Protein AF-A0A5K1D2G1-F1 (afdb_monomer)

Nearest PDB structures (foldseek):
  9f9p-assembly1_L  TM=9.887E-01  e=1.830E-02  Trypanosoma cruzi

InterPro domains:
  IPR001353 Proteasome, subunit alpha/beta [PF00227] (2-32)
  IPR029055 Nucleophile aminohydrolases, N-terminal [G3DSA:3.60.20.10] (1-35)
  IPR029055 Nucleophile aminohydrolases, N-terminal [SSF56235] (2-32)

Secondary structure (DSSP, 8-state):
------EEEEETTEEEE--S-HHHHHHHHHHHHH-

Foldseek 3Di:
DPPDDQWDCLDPVDIDGDDDDNVVCVVVSVVVSVD

pLDDT: mean 90.33, std 8.72, range [53.31, 95.88]

Radius of gyration: 9.76 Å; Cα contacts (8 Å, |Δi|>4): 29; chains: 1; bounding box: 28×14×23 Å

Sequence (35 aa):
SQSVKKIIEINPYMLGTMAGGAADCQFWHRNLGIK

Mean predicted aligned error: 3.58 Å

Solvent-accessible surface area (backbone atoms only — not comparable to full-atom values): 2339 Å² total; per-residue (Å²): 138,91,78,78,77,44,67,42,82,43,50,102,89,42,77,43,75,60,77,80,59,70,64,58,44,54,55,52,45,54,56,59,51,76,108

Structure (mmCIF, N/CA/C/O backbone):
data_AF-A0A5K1D2G1-F1
#
_entry.id   AF-A0A5K1D2G1-F1
#
loop_
_atom_site.group_PDB
_atom_site.id
_atom_site.type_symbol
_atom_site.label_atom_id
_atom_site.label_alt_id
_atom_site.label_comp_id
_atom_site.label_asym_id
_atom_site.label_entity_id
_atom_site.label_seq_id
_atom_site.pdbx_PDB_ins_code
_atom_site.Cartn_x
_atom_site.Cartn_y
_atom_site.Cartn_z
_atom_site.occupancy
_atom_site.B_iso_or_equiv
_atom_site.auth_seq_id
_atom_site.auth_comp_id
_atom_site.auth_asym_id
_atom_site.auth_atom_id
_atom_site.pdbx_PDB_model_num
ATOM 1 N N . SER A 1 1 ? 17.868 -0.694 -8.609 1.00 63.38 1 SER A N 1
ATOM 2 C CA . SER A 1 1 ? 17.074 -0.514 -7.380 1.00 63.38 1 SER A CA 1
ATOM 3 C C . SER A 1 1 ? 16.931 -1.865 -6.698 1.00 63.38 1 SER A C 1
ATOM 5 O O . SER A 1 1 ? 16.277 -2.732 -7.259 1.00 63.38 1 SER A O 1
ATOM 7 N N . GLN A 1 2 ? 17.626 -2.101 -5.582 1.00 83.31 2 GLN A N 1
ATOM 8 C CA . GLN A 1 2 ? 17.606 -3.389 -4.856 1.00 83.31 2 GLN A CA 1
ATOM 9 C C . GLN A 1 2 ? 17.073 -3.250 -3.418 1.00 83.31 2 GLN A C 1
ATOM 11 O O . GLN A 1 2 ? 16.992 -4.232 -2.694 1.00 83.31 2 GLN A O 1
ATOM 16 N N . SER A 1 3 ? 16.675 -2.041 -3.015 1.00 83.94 3 SER A N 1
ATOM 17 C CA . SER A 1 3 ? 16.282 -1.694 -1.643 1.00 83.94 3 SER A CA 1
ATOM 18 C C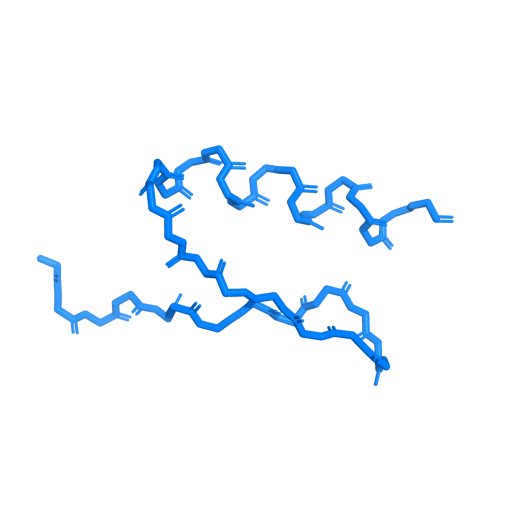 . SER A 1 3 ? 14.826 -1.227 -1.519 1.00 83.94 3 SER A C 1
ATOM 20 O O . SER A 1 3 ? 14.448 -0.624 -0.517 1.00 83.94 3 SER A O 1
ATOM 22 N N . VAL A 1 4 ? 13.983 -1.485 -2.526 1.00 85.19 4 VAL A N 1
ATOM 23 C CA . VAL A 1 4 ? 12.562 -1.112 -2.456 1.00 85.19 4 VAL A CA 1
ATOM 24 C C . VAL A 1 4 ? 11.858 -2.000 -1.439 1.00 85.19 4 VAL A C 1
ATOM 26 O O . VAL A 1 4 ? 11.839 -3.225 -1.579 1.00 85.19 4 VAL A O 1
ATOM 29 N N . LYS A 1 5 ? 11.237 -1.377 -0.435 1.00 88.25 5 LYS A N 1
ATOM 30 C CA . LYS A 1 5 ? 10.360 -2.076 0.503 1.00 88.25 5 LYS A CA 1
ATOM 31 C C . LYS A 1 5 ? 9.101 -2.514 -0.237 1.00 88.25 5 LYS A C 1
ATOM 33 O O . LYS A 1 5 ? 8.322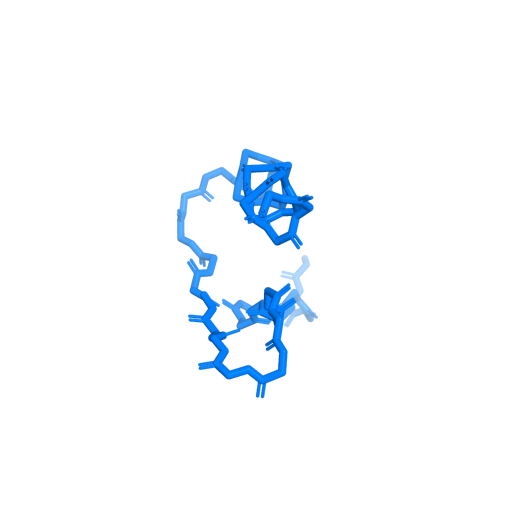 -1.683 -0.694 1.00 88.25 5 LYS A O 1
ATOM 38 N N . LYS A 1 6 ? 8.915 -3.828 -0.364 1.00 91.75 6 LYS A N 1
ATOM 39 C CA . LYS A 1 6 ? 7.716 -4.408 -0.983 1.00 91.75 6 LYS A CA 1
ATOM 40 C C . LYS A 1 6 ? 6.553 -4.582 -0.011 1.00 91.75 6 LYS A C 1
ATOM 42 O O . LYS A 1 6 ? 5.472 -4.936 -0.450 1.00 91.75 6 LYS A O 1
ATOM 47 N N . ILE A 1 7 ? 6.761 -4.336 1.278 1.00 94.00 7 ILE A N 1
ATOM 48 C CA . ILE A 1 7 ? 5.695 -4.310 2.279 1.00 94.00 7 ILE A CA 1
ATOM 49 C C . ILE A 1 7 ? 5.415 -2.849 2.626 1.00 94.00 7 ILE A C 1
ATOM 51 O O . ILE A 1 7 ? 6.349 -2.087 2.885 1.00 94.00 7 ILE A O 1
ATOM 55 N N . ILE A 1 8 ? 4.142 -2.471 2.574 1.00 93.75 8 ILE A N 1
ATOM 56 C CA . ILE A 1 8 ? 3.632 -1.122 2.805 1.00 93.75 8 ILE A CA 1
ATOM 57 C C . ILE A 1 8 ? 2.758 -1.161 4.058 1.00 93.75 8 ILE A C 1
ATOM 59 O O . ILE A 1 8 ? 1.803 -1.929 4.131 1.00 93.75 8 ILE A O 1
ATOM 63 N N . GLU A 1 9 ? 3.063 -0.309 5.027 1.00 94.38 9 GLU A N 1
ATOM 64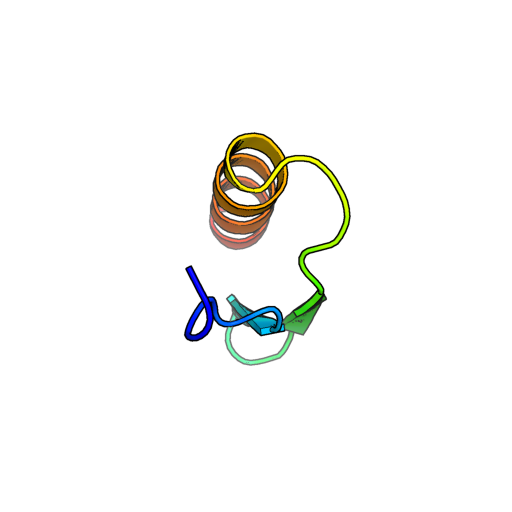 C CA . GLU A 1 9 ? 2.207 -0.073 6.190 1.00 94.38 9 GLU A CA 1
ATOM 65 C C . GLU A 1 9 ? 1.090 0.896 5.786 1.00 94.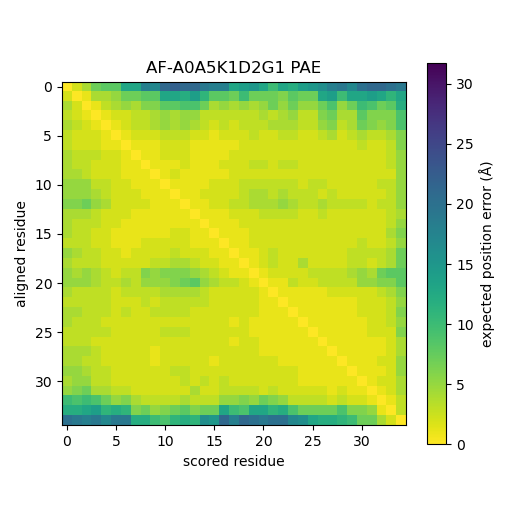38 9 GLU A C 1
ATOM 67 O O . GLU A 1 9 ? 1.363 2.047 5.446 1.00 94.38 9 GLU A O 1
ATOM 72 N N . ILE A 1 10 ? -0.159 0.421 5.753 1.00 94.06 10 ILE A N 1
ATOM 73 C CA . ILE A 1 10 ? -1.311 1.228 5.315 1.00 94.06 10 ILE A CA 1
ATOM 74 C C . ILE A 1 10 ? -1.914 1.967 6.512 1.00 94.06 10 ILE A C 1
ATOM 76 O O . ILE A 1 10 ? -2.169 3.166 6.444 1.00 94.06 10 ILE A O 1
ATOM 80 N N . ASN A 1 11 ? -2.140 1.242 7.609 1.00 92.62 11 ASN A N 1
ATOM 81 C CA . ASN A 1 11 ? -2.621 1.762 8.889 1.00 92.62 11 ASN A CA 1
ATOM 82 C C . ASN A 1 11 ? -2.144 0.831 10.034 1.00 92.62 11 ASN A C 1
ATOM 84 O O . ASN A 1 11 ? -1.541 -0.207 9.744 1.00 92.62 11 ASN A O 1
ATOM 88 N N . PRO A 1 12 ? -2.409 1.142 11.321 1.00 95.00 12 PRO A N 1
ATOM 89 C CA . PRO A 1 12 ? -1.892 0.360 12.454 1.00 95.00 12 PRO A CA 1
ATOM 90 C C . PRO A 1 12 ? -2.286 -1.123 12.480 1.00 95.00 12 PRO A C 1
ATOM 92 O O . PRO A 1 12 ? -1.672 -1.903 13.204 1.00 95.00 12 PRO A O 1
ATOM 95 N N . TYR A 1 13 ? -3.304 -1.515 11.713 1.00 94.81 13 TYR A N 1
ATOM 96 C CA . TYR A 1 13 ? -3.852 -2.870 11.699 1.00 94.81 13 TYR A CA 1
ATOM 97 C C . TYR A 1 13 ? -3.797 -3.524 10.311 1.00 94.81 13 TYR A C 1
ATOM 99 O O . TYR A 1 13 ? -4.314 -4.627 10.141 1.00 94.81 13 TYR A O 1
ATOM 107 N N . MET A 1 14 ? -3.195 -2.871 9.309 1.00 94.94 14 MET A N 1
ATOM 108 C CA . MET A 1 14 ? -3.231 -3.330 7.921 1.00 94.94 14 MET A CA 1
ATOM 109 C C . MET A 1 14 ? -1.900 -3.107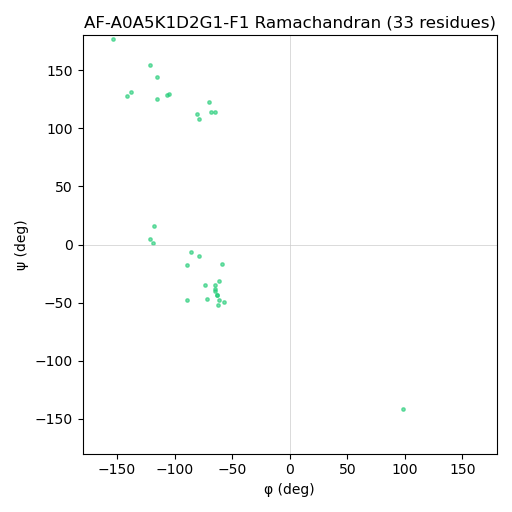 7.197 1.00 94.94 14 MET A C 1
ATOM 111 O O . MET A 1 14 ? -1.372 -1.994 7.129 1.00 94.94 14 MET A O 1
ATOM 115 N N . LEU A 1 15 ? -1.406 -4.184 6.586 1.00 95.62 15 LEU A N 1
ATOM 116 C CA . LEU A 1 15 ? -0.227 -4.202 5.724 1.00 95.62 15 LEU A CA 1
ATOM 117 C C . LEU A 1 15 ? -0.633 -4.561 4.293 1.00 95.62 15 LEU A C 1
ATOM 119 O O . LEU A 1 15 ? -1.517 -5.390 4.079 1.00 95.62 15 LEU A O 1
ATOM 123 N N . GLY A 1 16 ? 0.041 -3.958 3.320 1.00 93.81 16 GLY A N 1
ATOM 124 C CA . GLY A 1 16 ? -0.120 -4.243 1.898 1.00 93.81 16 GLY A CA 1
ATOM 125 C C . GLY A 1 16 ? 1.184 -4.695 1.255 1.00 93.81 16 GLY A C 1
ATOM 126 O O . GLY A 1 16 ? 2.275 -4.346 1.706 1.00 93.81 16 GLY A O 1
ATOM 127 N N . THR A 1 17 ? 1.073 -5.454 0.170 1.00 95.88 17 THR A N 1
ATOM 128 C CA . THR A 1 17 ? 2.225 -5.897 -0.622 1.00 95.88 17 THR A CA 1
ATOM 129 C C . THR A 1 17 ? 2.276 -5.120 -1.932 1.00 95.88 17 THR A C 1
ATOM 131 O O . THR A 1 17 ? 1.308 -5.075 -2.688 1.00 95.88 17 THR A O 1
ATOM 134 N N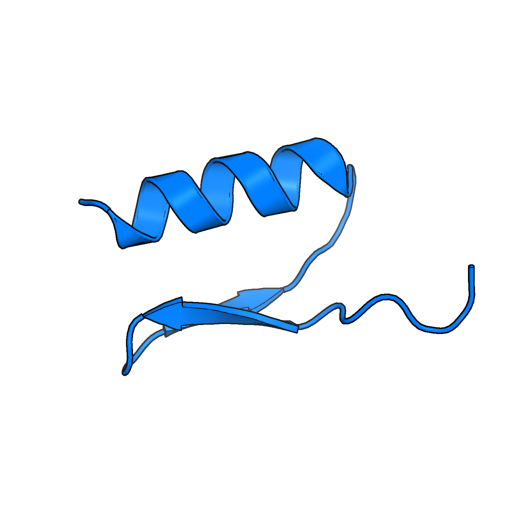 . MET A 1 18 ? 3.432 -4.543 -2.240 1.00 95.19 18 MET A N 1
ATOM 135 C CA . MET A 1 18 ? 3.725 -3.908 -3.517 1.00 95.19 18 MET A CA 1
ATOM 136 C C . MET A 1 18 ? 4.061 -4.972 -4.568 1.00 95.19 18 MET A C 1
ATOM 138 O O . MET A 1 18 ? 5.148 -5.560 -4.555 1.00 95.19 18 MET A O 1
ATOM 142 N N . ALA A 1 19 ? 3.142 -5.176 -5.508 1.00 93.31 19 ALA A N 1
ATOM 143 C CA . ALA A 1 19 ? 3.333 -6.002 -6.693 1.00 93.31 19 ALA A CA 1
ATOM 144 C C . ALA A 1 19 ? 2.733 -5.291 -7.917 1.00 93.31 19 ALA A C 1
ATOM 146 O O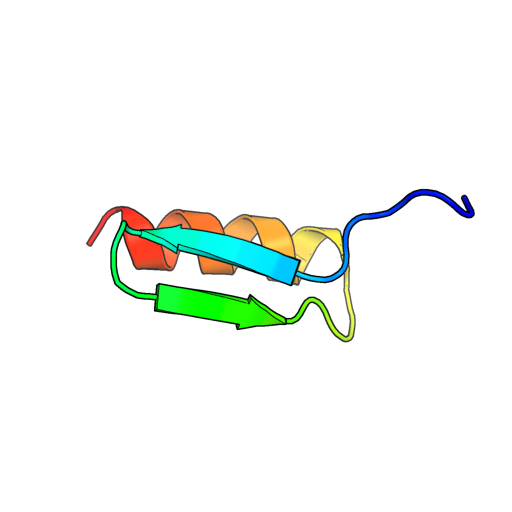 . ALA A 1 19 ? 1.601 -4.822 -7.864 1.00 93.31 19 ALA A O 1
ATOM 147 N N . GLY A 1 20 ? 3.493 -5.204 -9.013 1.00 92.00 20 GLY A N 1
ATOM 148 C CA . GLY A 1 20 ? 3.112 -4.436 -10.204 1.00 92.00 20 GLY A CA 1
ATOM 149 C C . GLY A 1 20 ? 3.758 -3.049 -10.246 1.00 92.00 20 GLY A C 1
ATOM 150 O O . GLY A 1 20 ? 4.930 -2.896 -9.893 1.00 92.00 20 GLY A O 1
ATOM 151 N N . GLY A 1 21 ? 3.013 -2.044 -10.713 1.00 93.25 21 GLY A N 1
ATOM 152 C CA . GLY A 1 21 ? 3.492 -0.667 -10.840 1.00 93.25 21 GLY A CA 1
ATOM 153 C C . GLY A 1 21 ? 3.803 -0.039 -9.481 1.00 93.25 21 GLY A C 1
ATOM 154 O O . GLY A 1 21 ? 2.909 0.193 -8.673 1.00 93.25 21 GLY A O 1
ATOM 155 N N . ALA A 1 22 ? 5.078 0.269 -9.220 1.00 92.62 22 ALA A N 1
ATOM 156 C CA . ALA A 1 22 ? 5.504 0.808 -7.926 1.00 92.62 22 ALA A CA 1
ATOM 157 C C . ALA A 1 22 ? 4.849 2.161 -7.587 1.00 92.62 22 ALA A C 1
ATOM 159 O O . ALA A 1 22 ? 4.626 2.449 -6.410 1.00 92.62 22 ALA A O 1
ATOM 160 N N . ALA A 1 23 ? 4.546 2.982 -8.599 1.00 93.56 23 ALA A N 1
ATOM 161 C CA . ALA A 1 23 ? 3.853 4.258 -8.427 1.00 93.56 23 ALA A CA 1
ATOM 162 C C . ALA A 1 23 ? 2.371 4.049 -8.081 1.00 93.56 23 ALA A C 1
ATOM 164 O O . ALA A 1 23 ? 1.885 4.624 -7.107 1.00 93.56 23 ALA A O 1
ATOM 165 N N . ASP A 1 24 ? 1.685 3.171 -8.817 1.00 95.62 24 ASP A N 1
ATOM 166 C CA . ASP A 1 24 ? 0.274 2.848 -8.590 1.00 95.62 24 ASP A CA 1
ATOM 167 C C . ASP A 1 24 ? 0.059 2.241 -7.206 1.00 95.62 24 ASP A C 1
ATOM 169 O O . ASP A 1 24 ? -0.802 2.698 -6.452 1.00 95.62 24 ASP A O 1
ATOM 173 N N . CYS A 1 25 ? 0.880 1.254 -6.826 1.00 94.56 25 CYS A N 1
ATOM 174 C CA . CYS A 1 25 ? 0.789 0.642 -5.506 1.00 94.56 25 CYS A CA 1
ATOM 175 C C . CYS A 1 25 ? 0.932 1.697 -4.404 1.00 94.56 25 CYS A C 1
ATOM 177 O O . CYS A 1 25 ? 0.085 1.755 -3.519 1.00 94.56 25 CYS A O 1
ATOM 179 N N . GLN A 1 26 ? 1.948 2.561 -4.463 1.00 91.81 26 GLN A N 1
ATOM 180 C CA . GLN A 1 26 ? 2.148 3.588 -3.434 1.00 91.81 26 GLN A CA 1
ATOM 181 C C . GLN A 1 26 ? 0.993 4.591 -3.369 1.00 91.81 26 GLN A C 1
ATOM 183 O O . GLN A 1 26 ? 0.529 4.915 -2.274 1.00 91.81 26 GLN A O 1
ATOM 188 N N . PHE A 1 27 ? 0.509 5.059 -4.520 1.00 94.12 27 PHE A N 1
ATOM 189 C CA . PHE A 1 27 ? -0.584 6.025 -4.578 1.00 94.12 27 PHE A CA 1
ATOM 190 C C . PHE A 1 27 ? -1.874 5.455 -3.976 1.00 94.12 27 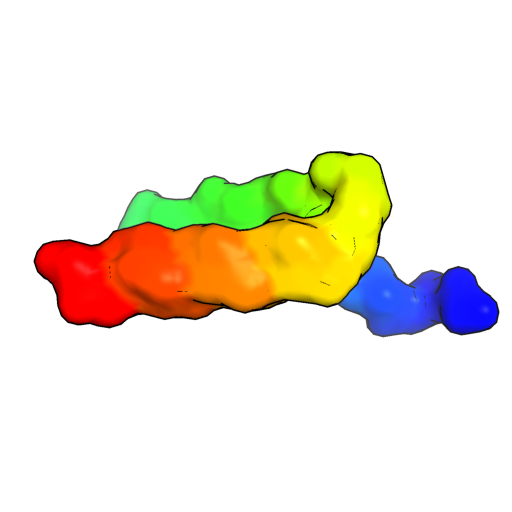PHE A C 1
ATOM 192 O O . PHE A 1 27 ? -2.464 6.054 -3.073 1.00 94.12 27 PHE A O 1
ATOM 199 N N . TRP A 1 28 ? -2.285 4.269 -4.426 1.00 94.81 28 TRP A N 1
ATOM 200 C CA . TRP A 1 28 ? -3.555 3.679 -4.008 1.00 94.81 28 TRP A CA 1
ATOM 201 C C . TRP A 1 28 ? -3.527 3.146 -2.576 1.00 94.81 28 TRP A C 1
ATOM 203 O O . TRP A 1 28 ? -4.519 3.306 -1.869 1.00 94.81 28 TRP A O 1
ATOM 213 N N . HIS A 1 29 ? -2.400 2.595 -2.107 1.00 93.56 29 HIS A N 1
ATOM 214 C CA . HIS A 1 29 ? -2.270 2.176 -0.705 1.00 93.56 29 HIS A CA 1
ATOM 215 C C . HIS A 1 29 ? -2.335 3.378 0.248 1.00 93.56 29 HIS A C 1
ATOM 217 O O . HIS A 1 29 ? -3.012 3.306 1.270 1.00 93.56 29 HIS A O 1
ATOM 223 N N . ARG A 1 30 ? -1.715 4.516 -0.103 1.00 91.31 30 ARG A N 1
ATOM 224 C CA . ARG A 1 30 ? -1.840 5.755 0.682 1.00 91.31 30 ARG A CA 1
ATOM 225 C C . ARG A 1 30 ? -3.279 6.269 0.703 1.00 91.31 30 ARG A C 1
ATOM 227 O O . ARG A 1 30 ? -3.765 6.672 1.751 1.00 91.31 30 ARG A O 1
ATOM 234 N N . ASN A 1 31 ? -3.958 6.249 -0.443 1.00 94.38 31 ASN A N 1
ATOM 235 C CA . ASN A 1 31 ? -5.355 6.668 -0.530 1.00 94.38 31 ASN A CA 1
ATOM 236 C C . ASN A 1 31 ? -6.293 5.753 0.279 1.00 94.38 31 ASN A C 1
ATOM 238 O O . ASN A 1 31 ? -7.257 6.240 0.862 1.00 94.38 31 ASN A O 1
ATOM 242 N N . LEU A 1 32 ? -6.002 4.448 0.345 1.00 92.56 32 LEU A N 1
ATOM 243 C CA . LEU A 1 32 ? -6.766 3.488 1.144 1.00 92.56 32 LEU A CA 1
ATOM 244 C C . LEU A 1 32 ? -6.668 3.770 2.650 1.00 92.56 32 LEU A C 1
ATOM 246 O O . LEU A 1 32 ? -7.669 3.637 3.336 1.00 92.56 32 LEU A O 1
ATOM 250 N N . GLY A 1 33 ? -5.498 4.176 3.152 1.00 89.19 33 GLY A N 1
ATOM 251 C CA . GLY A 1 33 ? -5.293 4.476 4.577 1.00 89.19 33 GLY A CA 1
ATOM 252 C C . GLY A 1 33 ? -5.818 5.840 5.049 1.00 89.19 33 GLY A C 1
ATOM 253 O O . GLY A 1 33 ? -5.813 6.099 6.248 1.00 89.19 33 GLY A O 1
ATOM 254 N N . ILE A 1 34 ? -6.231 6.723 4.131 1.00 81.75 34 ILE A N 1
ATOM 255 C CA . ILE A 1 34 ? -6.801 8.049 4.451 1.00 81.75 34 ILE A CA 1
ATOM 256 C C . ILE A 1 34 ? -8.332 7.986 4.626 1.00 81.75 34 ILE A C 1
ATOM 258 O O . ILE A 1 34 ? -8.915 8.905 5.201 1.00 81.75 34 ILE A O 1
ATOM 262 N N . LYS A 1 35 ? -8.983 6.923 4.137 1.00 53.31 35 LYS A N 1
ATOM 263 C CA . LYS A 1 35 ? -10.404 6.645 4.38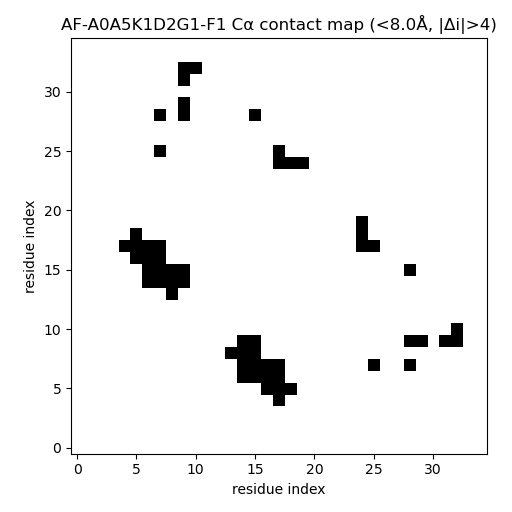7 1.00 53.31 35 LYS A CA 1
ATOM 264 C C . LYS A 1 35 ? -10.581 5.791 5.632 1.00 53.31 35 LYS A C 1
ATOM 266 O O . LYS A 1 35 ? -11.589 6.034 6.328 1.00 53.31 35 LYS A O 1
#

Organism: NCBI:txid210225